Protein AF-A0A225UCU4-F1 (afdb_monomer_lite)

Organism: NCBI:txid4795

Structure (mmCIF, N/CA/C/O backbone):
data_AF-A0A225UCU4-F1
#
_entry.id   AF-A0A225UCU4-F1
#
loop_
_atom_site.group_PDB
_atom_site.id
_atom_site.type_symbol
_atom_site.label_atom_id
_atom_site.label_alt_id
_atom_site.label_comp_id
_atom_site.label_asym_id
_atom_site.label_entity_id
_atom_site.label_seq_id
_atom_site.pdbx_PDB_ins_code
_atom_site.Cartn_x
_atom_site.Cartn_y
_atom_site.Cartn_z
_atom_site.occupancy
_atom_site.B_iso_or_equiv
_atom_site.auth_seq_id
_atom_site.auth_comp_id
_atom_site.auth_asym_id
_atom_site.auth_atom_id
_atom_site.pdbx_PDB_model_num
ATOM 1 N N . MET A 1 1 ? 68.175 7.015 21.195 1.00 39.66 1 MET A N 1
ATOM 2 C CA . MET A 1 1 ? 66.965 7.523 20.522 1.00 39.66 1 MET A CA 1
ATOM 3 C C . MET A 1 1 ? 65.819 7.126 21.429 1.00 39.66 1 MET A C 1
ATOM 5 O O . MET A 1 1 ? 65.582 5.940 21.590 1.00 39.66 1 MET A O 1
ATOM 9 N N . GLU A 1 2 ? 65.462 7.999 22.368 1.00 43.81 2 GLU A N 1
ATOM 10 C CA . GLU A 1 2 ? 64.456 9.062 22.157 1.00 43.81 2 GLU A CA 1
ATOM 11 C C . GLU A 1 2 ? 63.098 8.474 21.760 1.00 43.81 2 GLU A C 1
ATOM 13 O O . GLU A 1 2 ? 63.021 7.759 20.773 1.00 43.81 2 GLU A O 1
ATOM 18 N N . ALA A 1 3 ? 61.976 8.750 22.409 1.00 36.06 3 ALA A N 1
ATOM 19 C CA . ALA A 1 3 ? 61.677 9.225 23.751 1.00 36.06 3 ALA A CA 1
ATOM 20 C C . ALA A 1 3 ? 60.228 8.764 23.977 1.00 36.06 3 ALA A C 1
ATOM 22 O O . ALA A 1 3 ? 59.350 9.091 23.182 1.00 36.06 3 ALA A O 1
ATOM 23 N N . CYS A 1 4 ? 59.974 7.980 25.020 1.00 40.16 4 CYS A N 1
ATOM 24 C CA . CYS A 1 4 ? 58.613 7.801 25.509 1.00 40.16 4 CYS A CA 1
ATOM 25 C C . CYS A 1 4 ? 58.323 9.035 26.366 1.00 40.16 4 CYS A C 1
ATOM 27 O O . CYS A 1 4 ? 59.043 9.246 27.342 1.00 40.16 4 CYS A O 1
ATOM 29 N N . ASN A 1 5 ? 57.339 9.861 25.998 1.00 46.94 5 ASN A N 1
ATOM 30 C CA . ASN A 1 5 ? 56.872 10.940 26.866 1.00 46.94 5 ASN A CA 1
ATOM 31 C C . ASN A 1 5 ? 55.361 10.870 27.098 1.00 46.94 5 ASN A C 1
ATOM 33 O O . ASN A 1 5 ? 54.620 10.451 26.207 1.00 46.94 5 ASN A O 1
ATOM 37 N N . PRO A 1 6 ? 54.927 11.250 28.312 1.00 45.50 6 PRO A N 1
ATOM 38 C CA . PRO A 1 6 ? 53.681 10.828 28.919 1.00 45.50 6 PRO A CA 1
ATOM 39 C C . PRO A 1 6 ? 52.607 11.908 28.783 1.00 45.50 6 PRO A C 1
ATOM 41 O O . PRO A 1 6 ? 52.880 13.102 28.835 1.00 45.50 6 PRO A O 1
ATOM 44 N N . GLY A 1 7 ? 51.363 11.466 28.665 1.00 36.81 7 GLY A N 1
ATOM 45 C CA . GLY A 1 7 ? 50.182 12.314 28.730 1.00 36.81 7 GLY A CA 1
ATOM 46 C C . GLY A 1 7 ? 49.080 11.529 29.411 1.00 36.81 7 GLY A C 1
ATOM 47 O O . GLY A 1 7 ? 48.203 10.982 28.752 1.00 36.81 7 GLY A O 1
ATOM 48 N N . GLN A 1 8 ? 49.193 11.403 30.732 1.00 45.19 8 GLN A N 1
ATOM 49 C CA . GLN A 1 8 ? 48.036 11.164 31.579 1.00 45.19 8 GLN A CA 1
ATOM 50 C C . GLN A 1 8 ? 47.058 12.307 31.329 1.00 45.19 8 GLN A C 1
ATOM 52 O O . GLN A 1 8 ? 47.350 13.423 31.731 1.00 45.19 8 GLN A O 1
ATOM 57 N N . GLU A 1 9 ? 45.914 12.015 30.724 1.00 47.91 9 GLU A N 1
ATOM 58 C CA . GLU A 1 9 ? 44.647 12.469 31.287 1.00 47.91 9 GLU A CA 1
ATOM 59 C C . GLU A 1 9 ? 43.773 11.234 31.483 1.00 47.91 9 GLU A C 1
ATOM 61 O O . GLU A 1 9 ? 43.129 10.677 30.596 1.00 47.91 9 GLU A O 1
ATOM 66 N N . GLU A 1 10 ? 43.965 10.722 32.692 1.00 38.97 10 GLU A N 1
ATOM 67 C CA . GLU A 1 10 ? 43.034 9.971 33.508 1.00 38.97 10 GLU A CA 1
ATOM 68 C C . GLU A 1 10 ? 41.566 10.307 33.201 1.00 38.97 10 GLU A C 1
ATOM 70 O O . GLU A 1 10 ? 41.222 11.471 33.053 1.00 38.97 10 GLU A O 1
ATOM 75 N N . SER A 1 11 ? 40.728 9.260 33.170 1.00 50.94 11 SER A N 1
ATOM 76 C CA . SER A 1 11 ? 39.337 9.244 33.653 1.00 50.94 11 SER A CA 1
ATOM 77 C C . SER A 1 11 ? 38.493 10.468 33.281 1.00 50.94 11 SER A C 1
ATOM 79 O O . SER A 1 11 ? 38.653 11.542 33.831 1.00 50.94 11 SER A O 1
ATOM 81 N N . VAL A 1 12 ? 37.498 10.344 32.408 1.00 44.12 12 VAL A N 1
ATOM 82 C CA . VAL A 1 12 ? 36.168 9.926 32.865 1.00 44.12 12 VAL A CA 1
ATOM 83 C C . VAL A 1 12 ? 35.525 9.078 31.760 1.00 44.12 12 VAL A C 1
ATOM 85 O O . VAL A 1 12 ? 34.733 9.565 30.957 1.00 44.12 12 VAL A O 1
ATOM 88 N N . LEU A 1 13 ? 35.776 7.760 31.763 1.00 42.06 13 LEU A N 1
ATOM 89 C CA . LEU A 1 13 ? 34.713 6.813 31.401 1.00 42.06 13 LEU A CA 1
ATOM 90 C C . LEU A 1 13 ? 33.701 6.855 32.546 1.00 42.06 13 LEU A C 1
ATOM 92 O O . LEU A 1 13 ? 33.593 5.947 33.367 1.00 42.06 13 LEU A O 1
ATOM 96 N N . GLY A 1 14 ? 33.007 7.986 32.630 1.00 39.19 14 GLY A N 1
ATOM 97 C CA . GLY A 1 14 ? 31.831 8.148 33.445 1.00 39.19 14 GLY A CA 1
ATOM 98 C C . GLY A 1 14 ? 30.822 7.213 32.835 1.00 39.19 14 GLY A C 1
ATOM 99 O O . GLY A 1 14 ? 30.172 7.546 31.847 1.00 39.19 14 GLY A O 1
ATOM 100 N N . ALA A 1 15 ? 30.736 6.024 33.417 1.00 52.47 15 ALA A N 1
ATOM 101 C CA . ALA A 1 15 ? 29.588 5.156 33.338 1.00 52.47 15 ALA A CA 1
ATOM 102 C C . ALA A 1 15 ? 28.376 5.913 33.902 1.00 52.47 15 ALA A C 1
ATOM 104 O O . ALA A 1 15 ? 27.841 5.580 34.955 1.00 52.47 15 ALA A O 1
ATOM 105 N N . SER A 1 16 ? 27.926 6.951 33.201 1.00 46.38 16 SER A N 1
ATOM 106 C CA . SER A 1 16 ? 26.533 7.311 33.258 1.00 46.38 16 SER A CA 1
ATOM 107 C C . SER A 1 16 ? 25.850 6.191 32.498 1.00 46.38 16 SER A C 1
ATOM 109 O O . SER A 1 16 ? 25.889 6.126 31.268 1.00 46.38 16 SER A O 1
ATOM 111 N N . ARG A 1 17 ? 25.279 5.241 33.245 1.00 56.81 17 ARG A N 1
ATOM 112 C CA . ARG A 1 17 ? 24.103 4.532 32.756 1.00 56.81 17 ARG A CA 1
ATOM 113 C C . ARG A 1 17 ? 23.143 5.636 32.342 1.00 56.81 17 ARG A C 1
ATOM 115 O O . ARG A 1 17 ? 22.429 6.175 33.183 1.00 56.81 17 ARG A O 1
ATOM 122 N N . VAL A 1 18 ? 23.146 5.972 31.058 1.00 48.09 18 VAL A N 1
ATOM 123 C CA . VAL A 1 18 ? 22.007 6.621 30.439 1.00 48.09 18 VAL A CA 1
ATOM 124 C C . VAL A 1 18 ? 20.935 5.548 30.527 1.00 48.09 18 VAL A C 1
ATOM 126 O O . VAL A 1 18 ? 20.815 4.681 29.663 1.00 48.09 18 VAL A O 1
ATOM 129 N N . ASN A 1 19 ? 20.230 5.500 31.660 1.00 53.53 19 ASN A N 1
ATOM 130 C CA . ASN A 1 19 ? 18.896 4.945 31.642 1.00 53.53 19 ASN A CA 1
ATOM 131 C C . ASN A 1 19 ? 18.221 5.833 30.603 1.00 53.53 19 ASN A C 1
ATOM 133 O O . ASN A 1 19 ? 18.063 7.026 30.847 1.00 53.53 19 ASN A O 1
ATOM 137 N N . ALA A 1 20 ? 18.010 5.302 29.400 1.00 56.81 20 ALA A N 1
ATOM 138 C CA . ALA A 1 20 ? 17.229 5.979 28.389 1.00 56.81 20 ALA A CA 1
ATOM 139 C C . ALA A 1 20 ? 15.836 6.110 28.999 1.00 56.81 20 ALA A C 1
ATOM 141 O O . ALA A 1 20 ? 15.023 5.187 28.927 1.00 56.81 20 ALA A O 1
ATOM 142 N N . GLU A 1 21 ? 15.616 7.203 29.728 1.00 59.47 21 GLU A N 1
ATOM 143 C CA . GLU A 1 21 ? 14.284 7.667 30.045 1.00 59.47 21 GLU A CA 1
ATOM 144 C C . GLU A 1 21 ? 13.572 7.694 28.701 1.00 59.47 21 GLU A C 1
ATOM 146 O O . GLU A 1 21 ? 14.096 8.218 27.714 1.00 59.47 21 GLU A O 1
ATOM 151 N N . LYS A 1 22 ? 12.458 6.965 28.620 1.00 63.97 22 LYS A N 1
ATOM 152 C CA . LYS A 1 22 ? 11.662 6.951 27.401 1.00 63.97 22 LYS A CA 1
ATOM 153 C C . LYS A 1 22 ? 11.269 8.398 27.186 1.00 63.97 22 LYS A C 1
ATOM 155 O O . LYS A 1 22 ? 10.590 8.950 28.039 1.00 63.97 22 LYS A O 1
ATOM 160 N N . GLU A 1 23 ? 11.762 8.994 26.113 1.00 73.75 23 GLU A N 1
ATOM 161 C CA . GLU A 1 23 ? 11.392 10.338 25.702 1.00 73.75 23 GLU A CA 1
ATOM 162 C C . GLU A 1 23 ? 9.859 10.390 25.644 1.00 73.75 23 GLU A C 1
ATOM 164 O O . GLU A 1 23 ? 9.239 9.759 24.783 1.00 73.75 23 GLU A O 1
ATOM 169 N N . GLU A 1 24 ? 9.251 11.001 26.663 1.00 74.50 24 GLU A N 1
ATOM 170 C CA . GLU A 1 24 ? 7.801 11.119 26.773 1.00 74.50 24 GLU A CA 1
ATOM 171 C C . GLU A 1 24 ? 7.323 12.050 25.661 1.00 74.50 24 GLU A C 1
ATOM 173 O O . GLU A 1 24 ? 7.990 13.025 25.294 1.00 74.50 24 GLU A O 1
ATOM 178 N N . TYR A 1 25 ? 6.178 11.719 25.068 1.00 75.00 25 TYR A N 1
ATOM 179 C CA . TYR A 1 25 ? 5.630 12.543 24.006 1.00 75.00 25 TYR A CA 1
ATOM 180 C C . TYR A 1 25 ? 5.274 13.923 24.564 1.00 75.00 25 TYR A C 1
ATOM 182 O O . TYR A 1 25 ? 4.956 14.090 25.739 1.00 75.00 25 TYR A O 1
ATOM 190 N N . SER A 1 26 ? 5.308 14.948 23.712 1.00 83.81 26 SER A N 1
ATOM 191 C CA . SER A 1 26 ? 4.833 16.271 24.114 1.00 83.81 26 SER A CA 1
ATOM 192 C C . SER A 1 26 ? 3.404 16.162 24.654 1.00 83.81 26 SER A C 1
ATOM 194 O O . SER A 1 26 ? 2.567 15.523 24.024 1.00 83.81 26 SER A O 1
ATOM 196 N N . LYS A 1 27 ? 3.106 16.820 25.778 1.00 82.69 27 LYS A N 1
ATOM 197 C CA . LYS A 1 27 ? 1.795 16.759 26.450 1.00 82.69 27 LYS A CA 1
ATOM 198 C C . LYS A 1 27 ? 0.602 17.015 25.517 1.00 82.69 27 LYS A C 1
ATOM 200 O O . LYS A 1 27 ? -0.428 16.366 25.616 1.00 82.69 27 LYS A O 1
ATOM 205 N N . GLU A 1 28 ? 0.773 17.904 24.542 1.00 84.19 28 GLU A N 1
ATOM 206 C CA . GLU A 1 28 ? -0.232 18.178 23.508 1.00 84.19 28 GLU A CA 1
ATOM 207 C C . GLU A 1 28 ? -0.539 16.954 22.619 1.00 84.19 28 GLU A C 1
ATOM 209 O O . GLU A 1 28 ? -1.661 16.796 22.147 1.00 84.19 28 GLU A O 1
ATOM 214 N N . LEU A 1 29 ? 0.435 16.071 22.377 1.00 77.88 29 LEU A N 1
ATOM 215 C CA . LEU A 1 29 ? 0.220 14.805 21.674 1.00 77.88 29 LEU A CA 1
ATOM 216 C C . LEU A 1 29 ? -0.510 13.796 22.558 1.00 77.88 29 LEU A C 1
ATOM 218 O O . LEU A 1 29 ? -1.419 13.138 22.059 1.00 77.88 29 LEU A O 1
ATOM 222 N N . GLU A 1 30 ? -0.152 13.705 23.840 1.00 77.56 30 GLU A N 1
ATOM 223 C CA . GLU A 1 30 ? -0.841 12.850 24.818 1.00 77.56 30 GLU A CA 1
ATOM 224 C C . GLU A 1 30 ? -2.316 13.239 24.966 1.00 77.56 30 GLU A C 1
ATOM 226 O O . GLU A 1 30 ? -3.187 12.375 24.911 1.00 77.56 30 GLU A O 1
ATOM 231 N N . ASP A 1 31 ? -2.617 14.538 25.023 1.00 83.56 31 ASP A N 1
ATOM 232 C CA . ASP A 1 31 ? -3.989 15.057 25.098 1.00 83.56 31 ASP A CA 1
ATOM 233 C C . ASP A 1 31 ? -4.792 14.810 23.804 1.00 83.56 31 ASP A C 1
ATOM 235 O O . ASP A 1 31 ? -6.024 14.756 23.814 1.00 83.56 31 ASP A O 1
ATOM 239 N N . ARG A 1 32 ? -4.102 14.649 22.667 1.00 86.38 32 ARG A N 1
ATOM 240 C CA . ARG A 1 32 ? -4.702 14.302 21.368 1.00 86.38 32 ARG A CA 1
ATOM 241 C C . ARG A 1 32 ? -4.868 12.797 21.168 1.00 86.38 32 ARG A C 1
ATOM 243 O O . ARG A 1 32 ? -5.535 12.401 20.205 1.00 86.38 32 ARG A O 1
ATOM 250 N N . LEU A 1 33 ? -4.264 11.955 22.012 1.00 75.44 33 LEU A N 1
ATOM 251 C CA . LEU A 1 33 ? -4.456 10.511 21.935 1.00 75.44 33 LEU A CA 1
ATOM 252 C C . LEU A 1 33 ? -5.892 10.182 22.342 1.00 75.44 33 LEU A C 1
ATOM 254 O O . LEU A 1 33 ? -6.323 10.393 23.472 1.00 75.44 33 LEU A O 1
ATOM 258 N N . TYR A 1 34 ? -6.637 9.602 21.405 1.00 73.31 34 TYR A N 1
ATOM 259 C CA . TYR A 1 34 ? -7.890 8.949 21.748 1.00 73.31 34 TYR A CA 1
ATOM 260 C C . TYR A 1 34 ? -7.588 7.784 22.699 1.00 73.31 34 TYR A C 1
ATOM 262 O O . TYR A 1 34 ? -6.738 6.957 22.349 1.00 73.31 34 TYR A O 1
ATOM 270 N N . PRO A 1 35 ? -8.275 7.678 23.854 1.00 71.31 35 PRO A N 1
ATOM 271 C CA . PRO A 1 35 ? -8.144 6.526 24.732 1.00 71.31 35 PRO A CA 1
ATOM 272 C C . PRO A 1 35 ? -8.452 5.263 23.932 1.00 71.31 35 PRO A C 1
ATOM 274 O O . PRO A 1 35 ? -9.587 5.019 23.523 1.00 71.31 35 PRO A O 1
ATOM 277 N N . LEU A 1 36 ? -7.417 4.480 23.652 1.00 65.69 36 LEU A N 1
ATOM 278 C CA . LEU A 1 36 ? -7.582 3.148 23.105 1.00 65.69 36 LEU A CA 1
ATOM 279 C C . LEU A 1 36 ? -7.821 2.236 24.299 1.00 65.69 36 LEU A C 1
ATOM 281 O O . LEU A 1 36 ? -6.880 1.888 25.004 1.00 65.69 36 LEU A O 1
ATOM 285 N N . ASP A 1 37 ? -9.079 1.864 24.531 1.00 81.44 37 ASP A N 1
ATOM 286 C CA . ASP A 1 37 ? -9.381 0.746 25.421 1.00 81.44 37 ASP A CA 1
ATOM 287 C C . ASP A 1 37 ? -8.614 -0.478 24.901 1.00 81.44 37 ASP A C 1
ATOM 289 O O . ASP A 1 37 ? -8.788 -0.887 23.748 1.00 81.44 37 ASP A O 1
ATOM 293 N N . GLU A 1 38 ? -7.730 -1.039 25.727 1.00 82.06 38 GLU A N 1
ATOM 294 C CA . GLU A 1 38 ? -6.901 -2.191 25.364 1.00 82.06 38 GLU A CA 1
ATOM 295 C C . GLU A 1 38 ? -7.769 -3.355 24.876 1.00 82.06 38 GLU A C 1
ATOM 297 O O . GLU A 1 38 ? -7.408 -4.060 23.927 1.00 82.06 38 GLU A O 1
ATOM 302 N N . VAL A 1 39 ? -8.964 -3.504 25.457 1.00 84.12 39 VAL A N 1
ATOM 303 C CA . VAL A 1 39 ? -9.947 -4.514 25.063 1.00 84.12 39 VAL A CA 1
ATOM 304 C C . VAL A 1 39 ? -10.505 -4.215 23.672 1.00 84.12 39 VAL A C 1
ATOM 306 O O . VAL A 1 39 ? -10.625 -5.121 22.841 1.00 84.12 39 VAL A O 1
ATOM 309 N N . GLU A 1 40 ? -10.835 -2.960 23.373 1.00 86.12 40 GLU A N 1
ATOM 310 C CA . GLU A 1 40 ? -11.294 -2.566 22.043 1.00 86.12 40 GLU A CA 1
ATOM 311 C C . GLU A 1 40 ? -10.183 -2.684 20.988 1.00 86.12 40 GLU A C 1
ATOM 313 O O . GLU A 1 40 ? -10.436 -3.152 19.872 1.00 86.12 40 GLU A O 1
ATOM 318 N N . LEU A 1 41 ? -8.942 -2.339 21.337 1.00 86.31 41 LEU A N 1
ATOM 319 C CA . LEU A 1 41 ? -7.777 -2.502 20.472 1.00 86.31 41 LEU A CA 1
ATOM 320 C C . LEU A 1 41 ? -7.528 -3.978 20.145 1.00 86.31 41 LEU A C 1
ATOM 322 O O . LEU A 1 41 ? -7.319 -4.317 18.979 1.00 86.31 41 LEU A O 1
ATOM 326 N N . LEU A 1 42 ? -7.603 -4.866 21.138 1.00 87.25 42 LEU A N 1
ATOM 327 C CA . LEU A 1 42 ? -7.501 -6.315 20.946 1.00 87.25 42 LEU A CA 1
ATOM 328 C C . LEU A 1 42 ? -8.621 -6.844 20.041 1.00 87.25 42 LEU A C 1
ATOM 330 O O . LEU A 1 42 ? -8.344 -7.581 19.095 1.00 87.25 42 LEU A O 1
ATOM 334 N N . LYS A 1 43 ? -9.868 -6.404 20.251 1.00 88.38 43 LYS A N 1
ATOM 335 C CA . LYS A 1 43 ? -11.005 -6.748 19.376 1.00 88.38 43 LYS A CA 1
ATOM 336 C C . LYS A 1 43 ? -10.804 -6.254 17.942 1.00 88.38 43 LYS A C 1
ATOM 338 O O . LYS A 1 43 ? -11.154 -6.951 16.992 1.00 88.38 43 LYS A O 1
ATOM 343 N N . ARG A 1 44 ? -10.262 -5.047 17.751 1.00 86.31 44 ARG A N 1
ATOM 344 C CA . ARG A 1 44 ? -9.929 -4.505 16.420 1.00 86.31 44 ARG A CA 1
ATOM 345 C C . ARG A 1 44 ? -8.788 -5.282 15.776 1.00 86.31 44 ARG A C 1
ATOM 347 O O . ARG A 1 44 ? -8.877 -5.596 14.597 1.00 86.31 44 ARG A O 1
ATOM 354 N N . ARG A 1 45 ? -7.757 -5.648 16.540 1.00 86.81 45 ARG A N 1
ATOM 355 C CA . ARG A 1 45 ? -6.648 -6.478 16.058 1.00 86.81 45 ARG A CA 1
ATOM 356 C C . ARG A 1 45 ? -7.145 -7.847 15.600 1.00 86.81 45 ARG A C 1
ATOM 358 O O . ARG A 1 45 ? -6.752 -8.276 14.524 1.00 86.81 45 ARG A O 1
ATOM 365 N N . ALA A 1 46 ? -8.026 -8.486 16.369 1.00 88.19 46 ALA A N 1
ATOM 366 C CA . ALA A 1 46 ? -8.637 -9.760 15.998 1.00 88.19 46 ALA A CA 1
ATOM 367 C C . ALA A 1 46 ? -9.445 -9.638 14.696 1.00 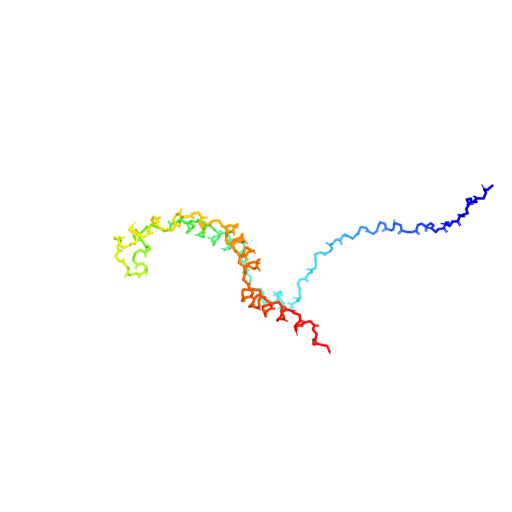88.19 46 ALA A C 1
ATOM 369 O O . ALA A 1 46 ? -9.167 -10.356 13.743 1.00 88.19 46 ALA A O 1
ATOM 370 N N . ARG A 1 47 ? -10.338 -8.643 14.595 1.00 87.50 47 ARG A N 1
ATOM 371 C CA . ARG A 1 47 ? -11.097 -8.376 13.358 1.00 87.50 47 ARG A CA 1
ATOM 372 C C . ARG A 1 47 ? -10.202 -8.072 12.159 1.00 87.50 47 ARG A C 1
ATOM 374 O O . ARG A 1 47 ? -10.479 -8.531 11.056 1.00 87.50 47 ARG A O 1
ATOM 381 N N . ASN A 1 48 ? -9.130 -7.308 12.356 1.00 85.50 48 ASN A N 1
ATOM 382 C CA . ASN A 1 48 ? -8.176 -7.002 11.293 1.00 85.50 48 ASN A CA 1
ATOM 383 C C . ASN A 1 48 ? -7.407 -8.252 10.863 1.00 85.50 48 ASN A C 1
ATOM 385 O O . ASN A 1 48 ? -7.222 -8.437 9.668 1.00 85.50 48 ASN A O 1
ATOM 389 N N . ALA A 1 49 ? -6.998 -9.107 11.806 1.00 85.69 49 ALA A N 1
ATOM 390 C CA . ALA A 1 49 ? -6.349 -10.385 11.523 1.00 85.69 49 ALA A CA 1
ATOM 391 C C . ALA A 1 49 ? -7.282 -11.337 10.757 1.00 85.69 49 ALA A C 1
ATOM 393 O O . ALA A 1 49 ? -6.869 -11.924 9.764 1.00 85.69 49 ALA A O 1
ATOM 394 N N . GLU A 1 50 ? -8.555 -11.422 11.149 1.00 80.38 50 GLU A N 1
ATOM 395 C CA . GLU A 1 50 ? -9.595 -12.158 10.413 1.00 80.38 50 GLU A CA 1
ATOM 396 C C . GLU A 1 50 ? -9.825 -11.582 9.005 1.00 80.38 50 GLU A C 1
ATOM 398 O O . GLU A 1 50 ? -10.088 -12.317 8.054 1.00 80.38 50 GLU A O 1
ATOM 403 N N . SER A 1 51 ? -9.683 -10.263 8.860 1.00 73.44 51 SER A N 1
ATOM 404 C CA . SER A 1 51 ? -9.830 -9.544 7.589 1.00 73.44 51 SER A CA 1
ATOM 405 C C . SER A 1 51 ? -8.568 -9.560 6.721 1.00 73.44 51 SER A C 1
ATOM 407 O O . SER A 1 51 ? -8.625 -9.093 5.588 1.00 73.44 51 SER A O 1
ATOM 409 N N . GLN A 1 52 ? -7.442 -10.111 7.198 1.00 73.00 52 GLN A N 1
ATOM 410 C CA . GLN A 1 52 ? -6.207 -10.249 6.408 1.00 73.00 52 GLN A CA 1
ATOM 411 C C . GLN A 1 52 ? -6.261 -11.391 5.387 1.00 73.00 52 GLN A C 1
ATOM 413 O O . GLN A 1 52 ? -5.229 -11.789 4.847 1.00 73.00 52 GLN A O 1
ATOM 418 N N . ARG A 1 53 ? -7.447 -11.932 5.091 1.00 81.00 53 ARG A N 1
ATOM 419 C CA . ARG A 1 53 ? -7.567 -12.870 3.979 1.00 81.00 53 ARG A CA 1
ATOM 420 C C . ARG A 1 53 ? -7.243 -12.149 2.677 1.00 81.00 53 ARG A C 1
ATOM 422 O O . ARG A 1 53 ? -7.743 -11.052 2.423 1.00 81.00 53 ARG A O 1
ATOM 429 N N . GLU A 1 54 ? -6.449 -12.796 1.834 1.00 79.44 54 GLU A N 1
ATOM 430 C CA . GLU A 1 54 ? -6.347 -12.371 0.446 1.00 79.44 54 GLU A CA 1
ATOM 431 C C . GLU A 1 54 ? -7.754 -12.427 -0.173 1.00 79.44 54 GLU A C 1
ATOM 433 O O . GLU A 1 54 ? -8.436 -13.453 -0.049 1.00 79.44 54 GLU A O 1
ATOM 438 N N . PRO A 1 55 ? -8.239 -11.329 -0.779 1.00 82.56 55 PRO A N 1
ATOM 439 C CA . PRO A 1 55 ? -9.550 -11.324 -1.398 1.00 82.56 55 PRO A CA 1
ATOM 440 C C . PRO A 1 55 ? -9.560 -12.316 -2.561 1.00 82.56 55 PRO A C 1
ATOM 442 O O . PRO A 1 55 ? -8.623 -12.394 -3.358 1.00 82.56 55 PRO A O 1
ATOM 445 N N . SER A 1 56 ? -10.646 -13.070 -2.677 1.00 87.88 56 SER A N 1
ATOM 446 C CA . SER A 1 56 ? -10.863 -13.944 -3.821 1.00 87.88 56 SER A CA 1
ATOM 447 C C . SER A 1 56 ? -10.930 -13.125 -5.112 1.00 87.88 56 SER A C 1
ATOM 449 O O . SER A 1 56 ? -11.355 -11.966 -5.129 1.00 87.88 56 SER A O 1
ATOM 451 N N . LEU A 1 57 ? -10.568 -13.746 -6.235 1.00 88.38 57 LEU A N 1
ATOM 452 C CA . L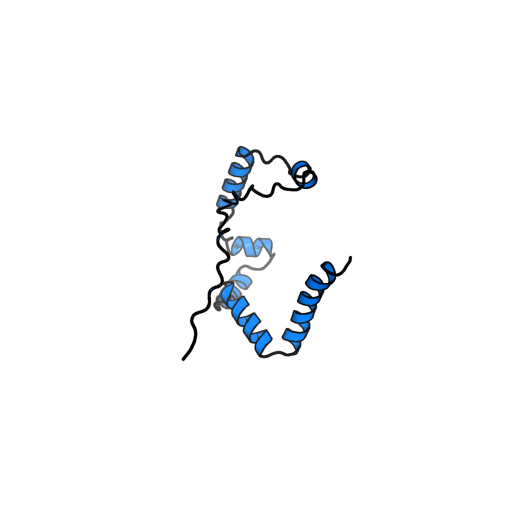EU A 1 57 ? -10.591 -13.075 -7.537 1.00 88.38 57 LEU A CA 1
ATOM 453 C C . LEU A 1 57 ? -11.992 -12.538 -7.892 1.00 88.38 57 LEU A C 1
ATOM 455 O O . LEU A 1 57 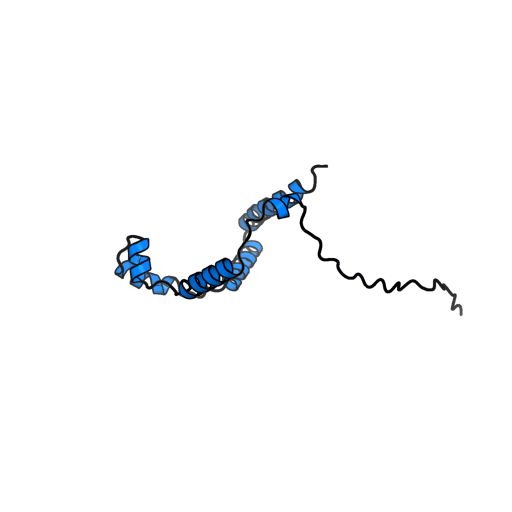? -12.109 -11.490 -8.519 1.00 88.38 57 LEU A O 1
ATOM 459 N N . SER A 1 58 ? -13.049 -13.215 -7.430 1.00 90.25 58 SER A N 1
ATOM 460 C CA . SER A 1 58 ? -14.440 -12.772 -7.583 1.00 90.25 58 SER A CA 1
ATOM 461 C C . SER A 1 58 ? -14.764 -11.523 -6.761 1.00 90.25 58 SER A C 1
ATOM 463 O O . SER A 1 58 ? -15.507 -10.665 -7.233 1.00 90.25 58 SER A O 1
ATOM 465 N N . GLU A 1 59 ? -14.235 -11.398 -5.542 1.00 91.00 59 GLU A N 1
ATOM 466 C CA . GLU A 1 59 ? -14.417 -10.195 -4.718 1.00 91.00 59 GLU A CA 1
ATOM 467 C C . GLU A 1 59 ? -13.697 -9.000 -5.342 1.00 91.00 59 GLU A C 1
ATOM 469 O O . GLU A 1 59 ? -14.257 -7.906 -5.412 1.00 91.00 59 GLU A O 1
ATOM 474 N N . VAL A 1 60 ? -12.492 -9.222 -5.872 1.00 91.06 60 VAL A N 1
ATOM 475 C CA . VAL A 1 60 ? -11.746 -8.208 -6.626 1.00 91.06 60 VAL A CA 1
ATOM 476 C C . VAL A 1 60 ? -12.501 -7.810 -7.900 1.00 91.06 60 VAL A C 1
ATOM 478 O O . VAL A 1 60 ? -12.633 -6.620 -8.179 1.00 91.06 60 VAL A O 1
ATOM 481 N N . ALA A 1 61 ? -13.059 -8.776 -8.639 1.00 93.88 61 ALA A N 1
ATOM 482 C CA . ALA A 1 61 ? -13.891 -8.525 -9.821 1.00 93.88 61 ALA A CA 1
ATOM 483 C C . ALA A 1 61 ? -15.104 -7.648 -9.487 1.00 93.88 61 ALA A C 1
ATOM 485 O O . ALA A 1 61 ? -15.363 -6.652 -10.166 1.00 93.88 61 ALA A O 1
ATOM 486 N N . PHE A 1 62 ? -15.811 -7.982 -8.405 1.00 93.62 62 PHE A N 1
ATOM 487 C CA . PHE A 1 62 ? -16.963 -7.226 -7.926 1.00 93.62 62 PHE A CA 1
ATOM 488 C C . PHE A 1 62 ? -16.583 -5.797 -7.514 1.00 93.62 62 PHE A C 1
ATOM 490 O O . PHE A 1 62 ? -17.230 -4.841 -7.944 1.00 93.62 62 PHE A O 1
ATOM 497 N N . LEU A 1 63 ? -15.511 -5.640 -6.733 1.00 92.31 63 LEU A N 1
ATOM 498 C CA . LEU A 1 63 ? -15.043 -4.340 -6.253 1.00 92.31 63 LEU A CA 1
ATOM 499 C C . LEU A 1 63 ? -14.606 -3.424 -7.404 1.00 92.31 63 LEU A C 1
ATOM 501 O O . LEU A 1 63 ? -14.981 -2.253 -7.446 1.00 92.31 63 LEU A O 1
ATOM 505 N N . LEU A 1 64 ? -13.833 -3.967 -8.346 1.00 91.44 64 LEU A N 1
ATOM 506 C CA . LEU A 1 64 ? -13.334 -3.230 -9.507 1.00 91.44 64 LEU A CA 1
ATOM 507 C C . LEU A 1 64 ? -14.389 -3.067 -10.608 1.00 91.44 64 LEU A C 1
ATOM 509 O O . LEU A 1 64 ? -14.152 -2.334 -11.566 1.00 91.44 64 LEU A O 1
ATOM 513 N N . LYS A 1 65 ? -15.546 -3.732 -10.478 1.00 94.06 65 LYS A N 1
ATOM 514 C CA . LYS A 1 65 ? -16.595 -3.811 -11.506 1.00 94.06 65 LYS A CA 1
ATOM 515 C C . LYS A 1 65 ? -16.038 -4.283 -12.852 1.00 94.06 65 LYS A C 1
ATOM 517 O O . LYS A 1 65 ? -16.378 -3.745 -13.905 1.00 94.06 65 LYS A O 1
ATOM 522 N N . LEU A 1 66 ? -15.163 -5.287 -12.807 1.00 93.25 66 LEU A N 1
ATOM 523 C CA . LEU A 1 66 ? -14.534 -5.888 -13.980 1.00 93.25 66 LEU A CA 1
ATOM 524 C C . LEU A 1 66 ? -15.011 -7.332 -14.167 1.00 93.25 66 LEU A C 1
ATOM 526 O O . LEU A 1 66 ? -15.267 -8.021 -13.180 1.00 93.25 66 LEU A O 1
ATOM 530 N N . PRO A 1 67 ? -15.099 -7.826 -15.415 1.00 93.44 67 PRO A N 1
ATOM 531 C CA . PRO A 1 67 ? -15.363 -9.237 -15.664 1.00 93.44 67 PRO A CA 1
ATOM 532 C C . PRO A 1 67 ? -14.273 -10.121 -15.047 1.00 93.44 67 PRO A C 1
ATOM 534 O O . PRO A 1 67 ? -13.083 -9.821 -15.177 1.00 93.44 67 PRO A O 1
ATOM 537 N N . LEU A 1 68 ? -14.678 -11.238 -14.435 1.00 92.06 68 LEU A N 1
ATOM 538 C CA . LEU A 1 68 ? -13.757 -12.204 -13.826 1.00 92.06 68 LEU A CA 1
ATOM 539 C C . LEU A 1 68 ? -12.722 -12.717 -14.840 1.00 92.06 68 LEU A C 1
ATOM 541 O O . LEU A 1 68 ? -11.530 -12.725 -14.551 1.00 92.06 68 LEU A O 1
ATOM 545 N N . GLU A 1 69 ? -13.168 -13.014 -16.062 1.00 90.69 69 GLU A N 1
ATOM 546 C CA . GLU A 1 69 ? -12.335 -13.435 -17.198 1.00 90.69 69 GLU A CA 1
ATOM 547 C C . GLU A 1 69 ? -11.172 -12.471 -17.485 1.00 90.69 69 GLU A C 1
ATOM 549 O O . GLU A 1 69 ? -10.048 -12.884 -17.779 1.00 90.69 69 GLU A O 1
ATOM 554 N N . THR A 1 70 ? -11.418 -11.160 -17.373 1.00 89.56 70 THR A N 1
ATOM 555 C CA . THR A 1 70 ? -10.391 -10.135 -17.595 1.00 89.56 70 THR A CA 1
ATOM 556 C C . THR A 1 70 ? -9.299 -10.229 -16.536 1.00 89.56 70 THR A C 1
ATOM 558 O O . THR A 1 70 ? -8.118 -10.130 -16.869 1.00 89.56 70 THR A O 1
ATOM 561 N N . LEU A 1 71 ? -9.683 -10.450 -15.276 1.00 87.88 71 LEU A N 1
ATOM 562 C CA . LEU A 1 71 ? -8.742 -10.624 -14.171 1.00 87.88 71 LEU A CA 1
ATOM 563 C C . LEU A 1 71 ? -8.001 -11.960 -14.256 1.00 87.88 71 LEU A C 1
ATOM 565 O O . LEU A 1 71 ? -6.800 -12.003 -14.012 1.00 87.88 71 LEU A O 1
ATOM 569 N N . GLU A 1 72 ? -8.663 -13.046 -14.653 1.00 88.44 72 GLU A N 1
ATOM 570 C CA . GLU A 1 72 ? -8.010 -14.347 -14.846 1.00 88.44 72 GLU A CA 1
ATOM 571 C C . GLU A 1 72 ? -6.952 -14.303 -15.950 1.00 88.44 72 GLU A C 1
ATOM 573 O O . GLU A 1 72 ? -5.852 -14.847 -15.794 1.00 88.44 72 GLU A O 1
ATOM 578 N N . ARG A 1 73 ? -7.250 -13.595 -17.043 1.00 86.88 73 ARG A N 1
ATOM 579 C CA . ARG A 1 73 ? -6.326 -13.408 -18.163 1.00 86.88 73 ARG A CA 1
ATOM 580 C C . ARG A 1 73 ? -5.086 -12.603 -17.765 1.00 86.88 73 ARG A C 1
ATOM 582 O O . ARG A 1 73 ? -3.987 -12.927 -18.213 1.00 86.88 73 ARG A O 1
ATOM 589 N N . THR A 1 74 ? -5.240 -11.570 -16.938 1.00 79.94 74 THR A N 1
ATOM 590 C CA . THR A 1 74 ? -4.141 -10.674 -16.528 1.00 79.94 74 THR A CA 1
ATOM 591 C C . THR A 1 74 ? -3.416 -11.138 -15.267 1.00 79.94 74 THR A C 1
ATOM 593 O O . THR A 1 74 ? -2.272 -10.740 -15.052 1.00 79.94 74 THR A O 1
ATOM 596 N N . ARG A 1 75 ? -4.004 -12.043 -14.475 1.00 76.56 75 ARG A N 1
ATOM 597 C CA . ARG A 1 75 ? -3.401 -12.607 -13.255 1.00 76.56 75 ARG A CA 1
ATOM 598 C C . ARG A 1 75 ? -1.986 -13.143 -13.486 1.00 76.56 75 ARG A C 1
ATOM 600 O O . ARG A 1 75 ? -1.104 -12.909 -12.666 1.00 76.56 75 ARG A O 1
ATOM 607 N N . LYS A 1 76 ? -1.753 -13.813 -14.620 1.00 64.94 76 LYS A N 1
ATOM 608 C CA . LYS A 1 76 ? -0.439 -14.376 -14.993 1.00 64.94 76 LYS A CA 1
ATOM 609 C C . LYS A 1 76 ? 0.596 -13.318 -15.400 1.00 64.94 76 LYS A C 1
ATOM 611 O O . LYS A 1 76 ? 1.783 -13.613 -15.416 1.00 64.94 76 LYS A O 1
ATOM 616 N N . VAL A 1 77 ? 0.162 -12.100 -15.734 1.00 61.22 77 VAL A N 1
ATOM 617 C CA . VAL A 1 77 ? 1.052 -10.976 -16.079 1.00 61.22 77 VAL A CA 1
ATOM 618 C C . VAL A 1 77 ? 1.625 -10.330 -14.814 1.00 61.22 77 VAL A C 1
ATOM 620 O O . VAL A 1 77 ? 2.747 -9.832 -14.830 1.00 61.22 77 VAL A O 1
ATOM 623 N N . SER A 1 78 ? 0.886 -10.384 -13.700 1.00 58.66 78 SER A N 1
ATOM 624 C CA . SER A 1 78 ? 1.329 -9.841 -12.410 1.00 58.66 78 SER A CA 1
ATOM 625 C C . SER A 1 78 ? 2.415 -10.691 -11.744 1.00 58.66 78 SER A C 1
ATOM 627 O O . SER A 1 78 ? 3.238 -10.160 -11.011 1.00 58.66 78 SER A O 1
ATOM 629 N N . THR A 1 79 ? 2.469 -11.995 -12.030 1.00 57.97 79 THR A N 1
ATOM 630 C CA . THR A 1 79 ? 3.334 -12.977 -11.342 1.00 57.97 79 THR A CA 1
ATOM 631 C C . THR A 1 79 ? 4.814 -12.916 -11.751 1.00 57.97 79 THR A C 1
ATOM 633 O O . THR A 1 79 ? 5.577 -13.841 -11.489 1.00 57.97 79 THR A O 1
ATOM 636 N N . GLY A 1 80 ? 5.249 -11.841 -12.413 1.00 62.66 80 GLY A N 1
ATOM 637 C CA . GLY A 1 80 ? 6.621 -11.650 -12.890 1.00 62.66 80 GLY A CA 1
ATOM 638 C C . GLY A 1 80 ? 7.631 -11.270 -11.801 1.00 62.66 80 GLY A C 1
ATOM 639 O O . GLY A 1 80 ? 8.524 -10.476 -12.083 1.00 62.66 80 GLY A O 1
ATOM 640 N N . GLY A 1 81 ? 7.471 -11.758 -10.565 1.00 64.94 81 GLY A N 1
ATOM 641 C CA . GLY A 1 81 ? 8.419 -11.524 -9.467 1.00 64.94 81 GLY A CA 1
ATOM 642 C C . GLY A 1 81 ? 8.483 -10.081 -8.959 1.00 64.94 81 GLY A C 1
ATOM 643 O O . GLY A 1 81 ? 9.463 -9.707 -8.323 1.00 64.94 81 GLY A O 1
ATOM 644 N N . ARG A 1 82 ? 7.452 -9.270 -9.233 1.00 67.62 82 ARG A N 1
ATOM 645 C CA . ARG A 1 82 ? 7.357 -7.866 -8.785 1.00 67.62 82 ARG A CA 1
ATOM 646 C C . ARG A 1 82 ? 6.669 -7.707 -7.431 1.00 67.62 82 ARG A C 1
ATOM 648 O O . ARG A 1 82 ? 6.412 -6.591 -6.994 1.00 67.62 82 ARG A O 1
ATOM 655 N N . ASP A 1 83 ? 6.345 -8.817 -6.788 1.00 69.69 83 ASP A N 1
ATOM 656 C CA . ASP A 1 83 ? 5.631 -8.847 -5.517 1.00 69.69 83 ASP A CA 1
ATOM 657 C C . ASP A 1 83 ? 6.504 -8.429 -4.312 1.00 69.69 83 ASP A C 1
ATOM 659 O O . ASP A 1 83 ? 5.997 -7.725 -3.436 1.00 69.69 83 ASP A O 1
ATOM 663 N N . PRO A 1 84 ? 7.808 -8.785 -4.226 1.00 83.38 84 PRO A N 1
ATOM 664 C CA . PRO A 1 84 ? 8.611 -8.409 -3.076 1.00 83.38 84 PRO A CA 1
ATOM 665 C C . PRO A 1 84 ? 9.063 -6.939 -3.146 1.00 83.38 84 PRO A C 1
ATOM 667 O O . PRO A 1 84 ? 9.505 -6.473 -4.200 1.00 83.38 84 PRO A O 1
ATOM 670 N N . PRO A 1 85 ? 9.077 -6.210 -2.013 1.00 82.38 85 PRO A N 1
ATOM 671 C CA . PRO A 1 85 ? 9.592 -4.839 -1.957 1.00 82.38 85 PRO A CA 1
ATOM 672 C C . PRO A 1 85 ? 11.039 -4.694 -2.454 1.00 82.38 85 PRO A C 1
ATOM 674 O O . PRO A 1 85 ? 11.408 -3.651 -2.993 1.00 82.38 85 PRO A O 1
ATOM 677 N N . SER A 1 86 ? 11.858 -5.743 -2.309 1.00 87.25 86 SER A N 1
ATOM 678 C CA . SER A 1 86 ? 13.247 -5.760 -2.782 1.00 87.25 86 SER A CA 1
ATOM 679 C C . SER A 1 86 ? 13.354 -5.584 -4.295 1.00 87.25 86 SER A C 1
ATOM 681 O O . SER A 1 86 ? 14.228 -4.845 -4.739 1.00 87.25 86 SER A O 1
ATOM 683 N N . PHE A 1 87 ? 12.433 -6.169 -5.070 1.00 86.44 87 PHE A N 1
ATOM 684 C CA . PHE A 1 87 ? 12.401 -6.023 -6.525 1.00 86.44 87 PHE A CA 1
ATOM 685 C C . PHE A 1 87 ? 12.271 -4.549 -6.925 1.00 86.44 87 PHE A C 1
ATOM 687 O O . PHE A 1 87 ? 13.046 -4.040 -7.733 1.00 86.44 87 PHE A O 1
ATOM 694 N N . TRP A 1 88 ? 11.328 -3.829 -6.311 1.00 85.81 88 TRP A N 1
ATOM 695 C CA . TRP A 1 88 ? 11.120 -2.407 -6.593 1.00 85.81 88 TRP A CA 1
ATOM 696 C C . TRP A 1 88 ? 12.295 -1.546 -6.135 1.00 85.81 88 TRP A C 1
ATOM 698 O O . TRP A 1 88 ? 12.649 -0.586 -6.816 1.00 85.81 88 TRP A O 1
ATOM 708 N N . MET A 1 89 ? 12.930 -1.897 -5.013 1.00 88.31 89 MET A N 1
ATOM 709 C CA . MET A 1 89 ? 14.132 -1.204 -4.547 1.00 88.31 89 MET A CA 1
ATOM 710 C C . MET A 1 89 ? 15.316 -1.397 -5.496 1.00 88.31 89 MET A C 1
ATOM 712 O O . MET A 1 89 ? 16.056 -0.445 -5.733 1.00 88.31 89 MET A O 1
ATOM 716 N N . GLU A 1 90 ? 15.517 -2.603 -6.020 1.00 91.94 90 GLU A N 1
ATOM 717 C CA . GLU A 1 90 ? 16.573 -2.893 -6.992 1.00 91.94 90 GLU A CA 1
ATOM 718 C C . GLU A 1 90 ? 16.314 -2.180 -8.314 1.00 91.94 90 GLU A C 1
ATOM 720 O O . GLU A 1 90 ? 17.176 -1.424 -8.761 1.00 91.94 90 GLU A O 1
ATOM 725 N N . TRP A 1 91 ? 15.101 -2.302 -8.860 1.00 89.75 91 TRP A N 1
ATOM 726 C CA . TRP A 1 91 ? 14.692 -1.585 -10.067 1.00 89.75 91 TRP A CA 1
ATOM 727 C C . TRP A 1 91 ? 14.875 -0.070 -9.923 1.00 89.75 91 TRP A C 1
ATOM 729 O O . TRP A 1 91 ? 15.380 0.589 -10.826 1.00 89.75 91 TRP A O 1
ATOM 739 N N . PHE A 1 92 ? 14.514 0.499 -8.769 1.00 89.06 92 PHE A N 1
ATOM 740 C CA . PHE A 1 92 ? 14.686 1.927 -8.515 1.00 89.06 92 PHE A CA 1
ATOM 741 C C . PHE A 1 92 ? 16.163 2.333 -8.470 1.00 89.06 92 PHE A C 1
ATOM 743 O O . PHE A 1 92 ? 16.540 3.346 -9.057 1.00 89.06 92 PHE A O 1
ATOM 750 N N . ARG A 1 93 ? 17.025 1.544 -7.814 1.00 92.44 93 ARG A N 1
ATOM 751 C CA . ARG A 1 93 ? 18.475 1.801 -7.807 1.00 92.44 93 ARG A CA 1
ATOM 752 C C . ARG A 1 93 ? 19.068 1.712 -9.209 1.00 92.44 93 ARG A C 1
ATOM 754 O O . ARG A 1 93 ? 19.870 2.566 -9.574 1.00 92.44 93 ARG A O 1
ATOM 761 N N . GLU A 1 94 ? 18.661 0.715 -9.983 1.00 94.19 94 GLU A N 1
ATOM 762 C CA . GLU A 1 94 ? 19.081 0.537 -11.372 1.00 94.19 94 GLU A CA 1
ATOM 763 C C . GLU A 1 94 ? 18.622 1.717 -12.243 1.00 94.19 94 GLU A C 1
ATOM 765 O O . GLU A 1 94 ? 19.421 2.309 -12.971 1.00 94.19 94 GLU A O 1
ATOM 770 N N . ALA A 1 95 ? 17.369 2.151 -12.093 1.00 92.75 95 ALA A N 1
ATOM 771 C CA . ALA A 1 95 ? 16.840 3.326 -12.777 1.00 92.75 95 ALA A CA 1
ATOM 772 C C . ALA A 1 95 ? 17.638 4.596 -12.436 1.00 92.75 95 ALA A C 1
ATOM 774 O O . ALA A 1 95 ? 17.961 5.374 -13.331 1.00 92.75 95 ALA A O 1
ATOM 775 N N . LEU A 1 96 ? 18.022 4.795 -11.170 1.00 92.00 96 LEU A N 1
ATOM 776 C CA . LEU A 1 96 ? 18.891 5.907 -10.769 1.00 92.00 96 LEU A CA 1
ATOM 777 C C . LEU A 1 96 ? 20.313 5.786 -11.332 1.00 92.00 96 LEU A C 1
ATOM 779 O O . LEU A 1 96 ? 20.935 6.801 -11.643 1.00 92.00 96 LEU A O 1
ATOM 783 N N . ALA A 1 97 ? 20.847 4.574 -11.464 1.00 92.75 97 ALA A N 1
ATOM 784 C CA . ALA A 1 97 ? 22.175 4.366 -12.031 1.00 92.75 97 ALA A CA 1
ATOM 785 C C . ALA A 1 97 ? 22.213 4.708 -13.530 1.00 92.75 97 ALA A C 1
ATOM 787 O O . ALA A 1 97 ? 23.185 5.300 -14.001 1.00 92.75 97 ALA A O 1
ATOM 788 N N . HIS A 1 98 ? 21.146 4.385 -14.267 1.00 92.62 98 HIS A N 1
ATOM 789 C CA . HIS A 1 98 ? 21.141 4.446 -15.730 1.00 92.62 98 HIS A CA 1
ATOM 790 C C . HIS A 1 98 ? 20.342 5.607 -16.341 1.00 92.62 98 HIS A C 1
ATOM 792 O O . HIS A 1 98 ? 20.507 5.881 -17.528 1.00 92.62 98 HIS A O 1
ATOM 798 N N . SER A 1 99 ? 19.520 6.329 -15.569 1.00 93.44 99 SER A N 1
ATOM 799 C CA . SER A 1 99 ? 18.720 7.457 -16.065 1.00 93.44 99 SER A CA 1
ATOM 800 C C . SER A 1 99 ? 19.056 8.775 -15.357 1.00 93.44 99 SER A C 1
ATOM 802 O O . SER A 1 99 ? 18.827 8.948 -14.159 1.00 93.44 99 SER A O 1
ATOM 804 N N . GLU A 1 100 ? 19.569 9.743 -16.127 1.00 88.31 100 GLU A N 1
ATOM 805 C CA . GLU A 1 100 ? 19.746 11.141 -15.692 1.00 88.31 100 GLU A CA 1
ATOM 806 C C . GLU A 1 100 ? 18.420 11.755 -15.225 1.00 88.31 100 GLU A C 1
ATOM 808 O O . GLU A 1 100 ? 18.366 12.389 -14.172 1.00 88.31 100 GLU A O 1
ATOM 813 N N . GLU A 1 101 ? 17.339 11.507 -15.967 1.00 88.56 101 GLU A N 1
ATOM 814 C CA . GLU A 1 101 ? 16.003 12.012 -15.640 1.00 88.56 101 GLU A CA 1
ATOM 815 C C . GLU A 1 101 ? 15.526 11.465 -14.288 1.00 88.56 101 GLU A C 1
ATOM 817 O O . GLU A 1 101 ? 15.054 12.219 -13.437 1.00 88.56 101 GLU A O 1
ATOM 822 N N . ALA A 1 102 ? 15.747 10.168 -14.031 1.00 88.62 102 ALA A N 1
ATOM 823 C CA . ALA A 1 102 ? 15.408 9.552 -12.751 1.00 88.62 102 ALA A CA 1
ATOM 824 C C . ALA A 1 102 ? 16.212 10.161 -11.592 1.00 88.62 102 ALA A C 1
ATOM 826 O O . ALA A 1 102 ? 15.656 10.423 -10.524 1.00 88.62 102 ALA A O 1
ATOM 827 N N . ARG A 1 103 ? 17.509 10.443 -11.787 1.00 89.19 103 ARG A N 1
ATOM 828 C CA . ARG A 1 103 ? 18.331 11.122 -10.769 1.00 89.19 103 ARG A CA 1
ATOM 829 C C . ARG A 1 103 ? 17.883 12.550 -10.515 1.00 89.19 103 ARG A C 1
ATOM 831 O O . ARG A 1 103 ? 17.848 12.965 -9.357 1.00 89.19 103 ARG A O 1
ATOM 838 N N . ARG A 1 104 ? 17.548 13.294 -11.571 1.00 87.50 104 ARG A N 1
ATOM 839 C CA . ARG A 1 104 ? 17.062 14.672 -11.465 1.00 87.50 104 ARG A CA 1
ATOM 840 C C . ARG A 1 104 ? 15.764 14.722 -10.665 1.00 87.50 104 ARG A C 1
ATOM 842 O O . ARG A 1 104 ? 15.724 15.424 -9.660 1.00 87.50 104 ARG A O 1
ATOM 849 N N . ALA A 1 105 ? 14.779 13.909 -11.040 1.00 86.44 105 ALA A N 1
ATOM 850 C CA . ALA A 1 105 ? 13.513 13.809 -10.322 1.00 86.44 105 ALA A CA 1
ATOM 851 C C . ALA A 1 105 ? 13.716 13.377 -8.859 1.00 86.44 105 ALA A C 1
ATOM 853 O O . ALA A 1 105 ? 13.145 13.971 -7.950 1.00 86.44 105 ALA A O 1
ATOM 854 N N . ASN A 1 106 ? 14.586 12.392 -8.600 1.00 83.75 106 ASN A N 1
ATOM 855 C CA . ASN A 1 106 ? 14.875 11.927 -7.240 1.00 83.75 106 ASN A CA 1
ATOM 856 C C . ASN A 1 106 ? 15.554 12.993 -6.357 1.00 83.75 106 ASN A C 1
ATOM 858 O O . ASN A 1 106 ? 15.306 13.055 -5.153 1.00 83.75 106 ASN A O 1
ATOM 862 N N . ARG A 1 107 ? 16.404 13.852 -6.937 1.00 79.50 107 ARG A N 1
ATOM 863 C CA . ARG A 1 107 ? 17.040 14.965 -6.213 1.00 79.50 107 ARG A CA 1
ATOM 864 C C . ARG A 1 107 ? 16.005 15.959 -5.684 1.00 79.50 107 ARG A C 1
ATOM 866 O O . ARG A 1 107 ? 16.164 16.452 -4.570 1.00 79.50 107 ARG A O 1
ATOM 873 N N . ASP A 1 108 ? 14.950 16.222 -6.448 1.00 75.00 108 ASP A N 1
ATOM 874 C CA . ASP A 1 108 ? 13.923 17.195 -6.071 1.00 75.00 108 ASP A CA 1
ATOM 875 C C . ASP A 1 108 ? 13.112 16.727 -4.846 1.00 75.00 108 ASP A C 1
ATOM 877 O O . ASP A 1 108 ? 12.746 17.543 -4.006 1.00 75.00 108 ASP A O 1
ATOM 881 N N . PHE A 1 109 ? 12.950 15.413 -4.640 1.00 68.25 109 PHE A N 1
ATOM 882 C CA . PHE A 1 109 ? 12.364 14.874 -3.403 1.00 68.25 109 PHE A CA 1
ATOM 883 C C . PHE A 1 109 ? 13.261 15.057 -2.169 1.00 68.25 109 PHE A C 1
ATOM 885 O O . PHE A 1 109 ? 12.751 15.237 -1.066 1.00 68.25 109 PHE A O 1
ATOM 892 N N . ARG A 1 110 ? 14.592 15.029 -2.333 1.00 65.75 110 ARG A N 1
ATOM 893 C CA . ARG A 1 110 ? 15.552 15.201 -1.222 1.00 65.75 110 ARG A CA 1
ATOM 894 C C . ARG A 1 110 ? 15.744 16.657 -0.815 1.00 65.75 110 ARG A C 1
ATOM 896 O O . ARG A 1 110 ? 15.947 16.950 0.360 1.00 65.75 110 ARG A O 1
ATOM 903 N N . ARG A 1 111 ? 15.632 17.579 -1.768 1.00 61.94 111 ARG A N 1
ATOM 904 C CA . ARG A 1 111 ? 15.744 19.015 -1.496 1.00 61.94 111 ARG A CA 1
ATOM 905 C C . ARG A 1 111 ? 14.650 19.503 -0.537 1.00 61.94 111 ARG A C 1
ATOM 907 O O . ARG A 1 111 ? 14.915 20.307 0.350 1.00 61.94 111 ARG A O 1
ATOM 914 N N . ASN A 1 112 ? 13.451 18.934 -0.640 1.00 56.53 112 ASN A N 1
ATOM 915 C CA . ASN A 1 112 ? 12.317 19.301 0.207 1.00 56.53 112 ASN A CA 1
ATOM 916 C C . ASN A 1 112 ? 12.462 18.846 1.671 1.00 56.53 112 ASN A C 1
ATOM 918 O O . ASN A 1 112 ? 11.793 19.408 2.534 1.00 56.53 112 ASN A O 1
ATOM 922 N N . SER A 1 113 ? 13.311 17.855 1.974 1.00 53.56 113 SER A N 1
ATOM 923 C CA . SER A 1 113 ? 13.623 17.478 3.363 1.00 53.56 113 SER A CA 1
ATOM 924 C C . SER A 1 113 ? 14.677 18.381 4.010 1.00 53.56 113 SER A C 1
ATOM 926 O O . SER A 1 113 ? 14.672 18.545 5.226 1.00 53.56 113 SER A O 1
ATOM 928 N N . GLU A 1 114 ? 15.551 18.996 3.213 1.00 53.56 114 GLU A N 1
ATOM 929 C CA . GLU A 1 114 ? 16.607 19.895 3.698 1.00 53.56 114 GLU A CA 1
ATOM 930 C C . GLU A 1 114 ? 16.087 21.333 3.879 1.00 53.56 114 GLU A C 1
ATOM 932 O O . GLU A 1 114 ? 16.427 21.991 4.861 1.00 53.56 114 GLU A O 1
ATOM 937 N N . ASP A 1 115 ? 15.162 21.790 3.025 1.00 51.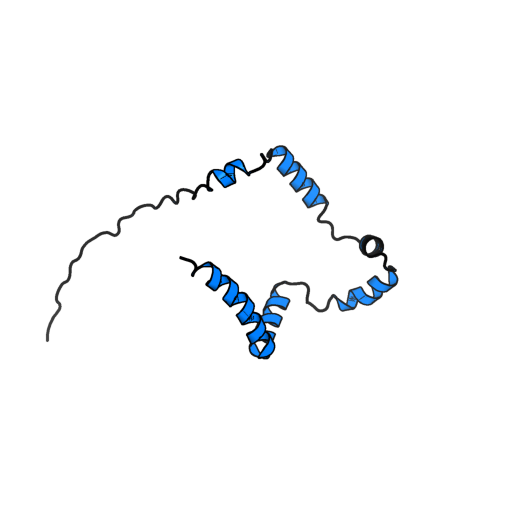59 115 ASP A N 1
ATOM 938 C CA . ASP A 1 115 ? 14.529 23.119 3.137 1.00 51.59 115 ASP A CA 1
ATOM 939 C C . ASP A 1 115 ? 13.576 23.264 4.348 1.00 51.59 115 ASP A C 1
ATOM 941 O O . ASP A 1 115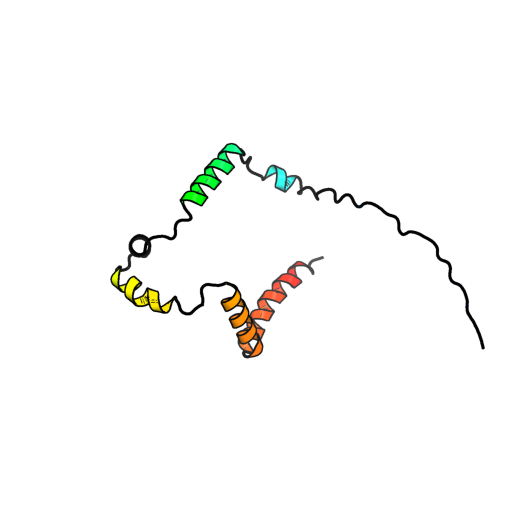 ? 13.199 24.382 4.709 1.00 51.59 115 ASP A O 1
ATOM 945 N N . VAL A 1 116 ? 13.206 22.165 5.020 1.00 52.38 116 VAL A N 1
ATOM 946 C CA . VAL A 1 116 ? 12.459 22.202 6.296 1.00 52.38 116 VAL A CA 1
ATOM 947 C C . VAL A 1 116 ? 13.386 22.474 7.491 1.00 52.38 116 VAL A C 1
ATOM 949 O O . VAL A 1 116 ? 12.937 23.021 8.495 1.00 52.38 116 VAL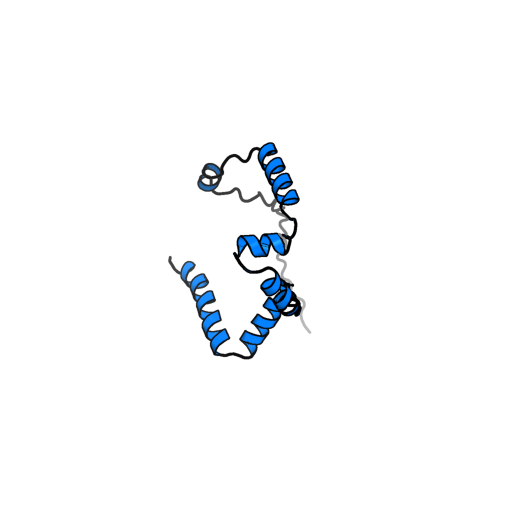 A O 1
ATOM 952 N N . VAL A 1 117 ? 14.686 22.169 7.386 1.00 50.00 117 VAL A N 1
ATOM 953 C CA . VAL A 1 117 ? 15.653 22.318 8.493 1.00 50.00 117 VAL A CA 1
ATOM 954 C C . VAL A 1 117 ? 16.346 23.692 8.492 1.00 50.00 117 VAL A C 1
ATOM 956 O O . VAL A 1 117 ? 16.890 24.105 9.513 1.00 50.00 117 VAL A O 1
ATOM 959 N N . VAL A 1 118 ? 16.280 24.457 7.395 1.00 50.50 118 VAL A N 1
ATOM 960 C CA . VAL A 1 118 ? 16.968 25.763 7.251 1.00 50.50 118 VAL A CA 1
ATOM 961 C C . VAL A 1 118 ? 16.007 26.961 7.334 1.00 50.50 118 VAL A C 1
ATOM 963 O O . VAL A 1 118 ? 16.230 28.010 6.739 1.00 50.50 118 VAL A O 1
ATOM 966 N N . ARG A 1 119 ? 14.921 26.851 8.106 1.00 47.12 119 ARG A N 1
ATOM 967 C CA . ARG A 1 119 ? 14.151 28.031 8.535 1.00 47.12 119 ARG A CA 1
ATOM 968 C C . ARG A 1 119 ? 14.355 28.261 10.025 1.00 47.12 119 ARG A C 1
ATOM 970 O O . ARG A 1 119 ? 13.577 27.781 10.844 1.00 47.12 119 ARG A O 1
ATOM 977 N N . LYS A 1 120 ? 15.429 28.980 10.347 1.00 38.72 120 LYS A N 1
ATOM 978 C CA . LYS A 1 120 ? 15.685 29.575 11.657 1.00 38.72 120 LYS A CA 1
ATOM 979 C C . LYS A 1 120 ? 15.889 31.073 11.488 1.00 38.72 120 LYS A C 1
ATOM 981 O O . LYS A 1 120 ? 16.510 31.448 10.469 1.00 38.72 120 LYS A O 1
#

pLDDT: mean 73.81, std 17.58, range [36.06, 94.19]

Secondary structure (DSSP, 8-state):
-----------------------PPPHHHHHHS----HHHHHHHHHHHHHTTSPPPHHHHHHHHT--HHHHHHHHHHHTTT--SHHHHHHHHHHHHHH-HHHHHHHHHHHHHHHTTT---

Sequence (120 aa):
MEACNPGQEESVLGASRVNAEKEEYSKELEDRLYPLDEVELLKRRARNAESQREPSLSEVAFLLKLPLETLERTRKVSTGGRDPPSFWMEWFREALAHSEEARRANRDFRRNSEDVVVRK

Radius of gyration: 28.15 Å; chains: 1; bounding box: 84×44×52 Å

Foldseek 3Di:
DDDDDDDDPDDDPPPPPPPVPPPDDDVVVVVVDDPDPPVNVVVVVVVVVVVPDDDDLVVVCVVVVHDSVVCVVCVVVVPPPPPDPVNVVVVLVVCCVPDPVSVVVVVVVVVVVVVVVPDD